Protein AF-A0A060BIN1-F1 (afdb_monomer_lite)

pLDDT: mean 88.39, std 4.63, range [72.0, 95.25]

Sequence (76 aa):
MFDAVVSLSERVRFTKGIFQWVGFDTRWIGYENVERERGESKWSFRALVSYALEGVISFTEAPMRTMVAVGLSMAG

Secondary structure (DSSP, 8-state):
-HHHHHS---SS--HHHHHHHT---------PPPPPSSS--S--HHHHHHHHHHHHHHT-SHHHHHHHHHHHHHH-

InterPro domains:
  IPR050256 Glycosyltransferase 2 [PTHR48090] (2-75)

Structure (mmCIF, N/CA/C/O backbone):
data_AF-A0A060BIN1-F1
#
_entry.id   AF-A0A060BIN1-F1
#
loop_
_atom_site.group_PDB
_atom_site.id
_atom_site.type_symbol
_atom_site.label_atom_id
_atom_site.label_alt_id
_atom_site.label_comp_id
_atom_site.label_asym_id
_atom_site.label_entity_id
_atom_site.label_seq_id
_atom_site.pdbx_PDB_ins_code
_atom_site.Cartn_x
_atom_site.Cartn_y
_atom_site.Cartn_z
_atom_site.occupancy
_atom_site.B_iso_or_equiv
_atom_site.auth_seq_id
_atom_site.auth_comp_id
_atom_site.auth_asym_id
_atom_site.auth_atom_id
_atom_site.pdbx_PDB_model_num
ATOM 1 N N . MET A 1 1 ? -14.216 -8.857 -7.858 1.00 88.12 1 MET A N 1
ATOM 2 C CA . MET A 1 1 ? -13.254 -8.476 -6.801 1.00 88.12 1 MET A CA 1
ATOM 3 C C . MET A 1 1 ? -12.612 -9.694 -6.152 1.00 88.12 1 MET A C 1
ATOM 5 O O . MET A 1 1 ? -11.399 -9.797 -6.221 1.00 88.12 1 MET A O 1
ATOM 9 N N . PHE A 1 2 ? -13.384 -10.607 -5.550 1.00 91.38 2 PHE A N 1
ATOM 10 C CA . PHE A 1 2 ? -12.839 -11.772 -4.836 1.00 91.38 2 PHE A CA 1
ATOM 11 C C . PHE A 1 2 ? -11.867 -12.607 -5.685 1.00 91.38 2 PHE A C 1
ATOM 13 O O . PHE A 1 2 ? -10.699 -12.716 -5.320 1.00 91.38 2 PHE A O 1
ATOM 20 N N . ASP A 1 3 ? -12.308 -13.095 -6.848 1.00 94.56 3 ASP A N 1
ATOM 21 C CA . ASP A 1 3 ? -11.481 -13.971 -7.692 1.00 94.56 3 ASP A CA 1
ATOM 22 C C . ASP A 1 3 ? -10.181 -13.293 -8.137 1.00 94.56 3 ASP A C 1
ATOM 24 O O . ASP A 1 3 ? -9.113 -13.890 -8.054 1.00 94.56 3 ASP A O 1
ATOM 28 N N . ALA A 1 4 ? -10.256 -12.009 -8.501 1.00 92.00 4 ALA A N 1
ATOM 29 C CA . ALA A 1 4 ? -9.096 -11.211 -8.892 1.00 92.00 4 ALA A CA 1
ATOM 30 C C . ALA A 1 4 ? -8.068 -11.060 -7.758 1.00 92.00 4 ALA A C 1
ATOM 32 O O . ALA A 1 4 ? -6.873 -11.068 -8.008 1.00 92.00 4 ALA A O 1
ATOM 33 N N . VAL A 1 5 ? -8.506 -10.933 -6.501 1.00 92.50 5 VAL A N 1
ATOM 34 C CA . VAL A 1 5 ? -7.597 -10.827 -5.344 1.00 92.50 5 VAL A CA 1
ATOM 35 C C . VAL A 1 5 ? -6.991 -12.186 -4.971 1.00 92.50 5 VAL A C 1
ATOM 37 O O . VAL A 1 5 ? -5.882 -12.252 -4.431 1.00 92.50 5 VAL A O 1
ATOM 40 N N . VAL A 1 6 ? -7.715 -13.278 -5.219 1.00 92.06 6 VAL A N 1
ATOM 41 C CA . VAL A 1 6 ? -7.263 -14.645 -4.921 1.00 92.06 6 VAL A CA 1
ATOM 42 C C . VAL A 1 6 ? -6.311 -15.173 -5.996 1.00 92.06 6 VAL A C 1
ATOM 44 O O . VAL A 1 6 ? -5.386 -15.904 -5.659 1.00 92.06 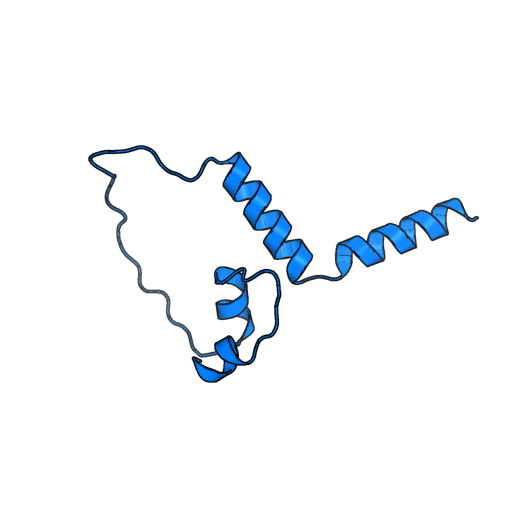6 VAL A O 1
ATOM 47 N N . SER A 1 7 ? -6.465 -14.762 -7.258 1.00 93.25 7 SER A N 1
ATOM 48 C CA . SER A 1 7 ? -5.568 -15.154 -8.356 1.00 93.25 7 SER A CA 1
ATOM 49 C C . SER A 1 7 ? -4.165 -14.536 -8.279 1.00 93.25 7 SER A C 1
ATOM 51 O O . SER A 1 7 ? -3.268 -14.952 -9.006 1.00 93.25 7 SER A O 1
ATOM 53 N N . LEU A 1 8 ? -3.981 -13.526 -7.430 1.00 90.50 8 LEU A N 1
ATOM 54 C CA . LEU A 1 8 ? -2.737 -12.783 -7.244 1.00 90.50 8 LEU A CA 1
ATOM 55 C C . LEU A 1 8 ? -1.715 -13.582 -6.415 1.00 90.50 8 LEU A C 1
ATOM 57 O O . LEU A 1 8 ? -1.979 -13.939 -5.263 1.00 90.50 8 LEU A O 1
ATOM 61 N N . SER A 1 9 ? -0.544 -13.852 -7.003 1.00 89.38 9 SER A N 1
ATOM 62 C CA . SER A 1 9 ? 0.534 -14.681 -6.438 1.00 89.38 9 SER A CA 1
ATOM 63 C C . SER A 1 9 ? 1.594 -13.896 -5.646 1.00 89.38 9 SER A C 1
ATOM 65 O O . SER A 1 9 ? 2.695 -14.395 -5.402 1.00 89.38 9 SER A O 1
ATOM 67 N N . GLU A 1 10 ? 1.306 -12.653 -5.265 1.00 85.19 10 GLU A N 1
ATOM 68 C CA . GLU A 1 10 ? 2.208 -11.761 -4.542 1.00 85.19 10 GLU A CA 1
ATOM 69 C C . GLU A 1 10 ? 2.607 -12.359 -3.192 1.00 85.19 10 GLU A C 1
ATOM 71 O O . GLU A 1 10 ? 1.773 -12.630 -2.323 1.00 85.19 10 GLU A O 1
ATOM 76 N N . ARG A 1 11 ? 3.921 -12.501 -2.990 1.00 81.00 11 ARG A N 1
ATOM 77 C CA . ARG A 1 11 ? 4.501 -12.997 -1.736 1.00 81.00 11 ARG A CA 1
ATOM 78 C C . ARG A 1 11 ? 4.234 -12.045 -0.568 1.00 81.00 11 ARG A C 1
ATOM 80 O O . ARG A 1 11 ? 3.963 -12.497 0.541 1.00 81.00 11 ARG A O 1
ATOM 87 N N . VAL A 1 12 ? 4.308 -10.736 -0.814 1.00 82.31 12 VAL A N 1
ATOM 88 C CA . VAL A 1 12 ? 4.009 -9.693 0.174 1.00 82.31 12 VAL A CA 1
ATOM 89 C C . VAL A 1 12 ? 2.601 -9.173 -0.086 1.00 82.31 12 VAL A C 1
ATOM 91 O O . VAL A 1 12 ? 2.346 -8.443 -1.041 1.00 82.31 12 VAL A O 1
ATOM 94 N N . ARG A 1 13 ? 1.659 -9.555 0.778 1.00 85.25 13 ARG A N 1
ATOM 95 C CA . ARG A 1 13 ? 0.240 -9.206 0.634 1.00 85.25 13 ARG A CA 1
ATOM 96 C C . ARG A 1 13 ? -0.046 -7.846 1.274 1.00 85.25 13 ARG A C 1
ATOM 98 O O . ARG A 1 13 ? -0.703 -7.751 2.309 1.00 85.25 13 ARG A O 1
ATOM 105 N N . PHE A 1 14 ? 0.447 -6.772 0.660 1.00 87.38 14 PHE A N 1
ATOM 106 C CA . PHE A 1 14 ? 0.064 -5.407 1.031 1.00 87.38 14 PHE A CA 1
ATOM 107 C C . PHE A 1 14 ? -1.360 -5.116 0.530 1.00 87.38 14 PHE A C 1
ATOM 109 O O . PHE A 1 14 ? -1.5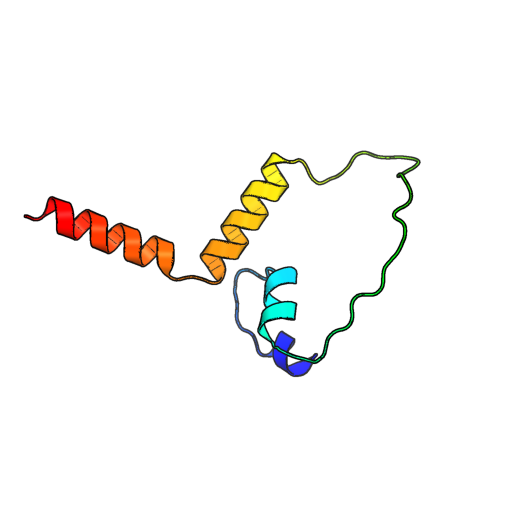88 -4.541 -0.533 1.00 87.38 14 PHE A O 1
ATOM 116 N N . THR A 1 15 ? -2.344 -5.551 1.317 1.00 87.50 15 THR A N 1
ATOM 117 C CA . THR A 1 15 ? -3.769 -5.556 0.959 1.00 87.50 15 THR A CA 1
ATOM 118 C C . THR A 1 15 ? -4.310 -4.182 0.554 1.00 87.50 15 THR A C 1
ATOM 120 O O . THR A 1 15 ? -5.148 -4.097 -0.341 1.00 87.50 15 THR A O 1
ATOM 123 N N . LYS A 1 16 ? -3.806 -3.096 1.161 1.00 87.38 16 LYS A N 1
ATOM 124 C CA . LYS A 1 16 ? -4.202 -1.722 0.807 1.00 87.38 16 LYS A CA 1
ATOM 125 C C . LYS A 1 16 ? -3.880 -1.393 -0.655 1.00 87.38 16 LYS A C 1
ATOM 127 O O . LYS A 1 16 ? -4.694 -0.769 -1.322 1.00 87.38 16 LYS A O 1
ATOM 132 N N . GLY A 1 17 ? -2.723 -1.841 -1.143 1.00 87.81 17 GLY A N 1
ATOM 133 C CA . GLY A 1 17 ? -2.320 -1.679 -2.539 1.00 87.81 17 GLY A CA 1
ATOM 134 C C . GLY A 1 17 ? -3.044 -2.655 -3.453 1.00 87.81 17 GLY A C 1
ATOM 135 O O . GLY A 1 17 ? -3.585 -2.229 -4.463 1.00 87.81 17 GLY A O 1
ATOM 136 N N . ILE A 1 18 ? -3.155 -3.932 -3.062 1.00 90.62 18 ILE A N 1
ATOM 137 C CA . ILE A 1 18 ? -3.856 -4.958 -3.856 1.00 90.62 18 ILE A CA 1
ATOM 138 C C . ILE A 1 18 ? -5.290 -4.529 -4.183 1.00 90.62 18 ILE A C 1
ATOM 140 O O . ILE A 1 18 ? -5.715 -4.634 -5.329 1.00 90.62 18 ILE A O 1
ATOM 144 N N . PHE A 1 19 ? -6.036 -4.014 -3.200 1.00 90.62 19 PHE A N 1
ATOM 145 C CA . PHE A 1 19 ? -7.414 -3.579 -3.429 1.00 90.62 19 PHE A CA 1
ATOM 146 C C . PHE A 1 19 ? -7.530 -2.364 -4.348 1.00 90.62 19 PHE A C 1
ATOM 148 O O . PHE A 1 19 ? -8.496 -2.291 -5.102 1.00 90.62 19 PHE A O 1
ATOM 155 N N . GLN A 1 20 ? -6.557 -1.449 -4.332 1.00 89.12 20 GLN A N 1
ATOM 156 C CA . GLN A 1 20 ? -6.511 -0.362 -5.313 1.00 89.12 20 GLN A CA 1
ATOM 157 C C . GLN A 1 20 ? -6.058 -0.849 -6.697 1.00 89.12 20 GLN A C 1
ATOM 159 O O . GLN A 1 20 ? -6.547 -0.353 -7.706 1.00 89.12 20 GLN A O 1
ATOM 164 N N . TRP A 1 21 ? -5.170 -1.843 -6.755 1.00 87.31 21 TRP A N 1
ATOM 165 C CA . TRP A 1 21 ? -4.589 -2.363 -7.993 1.00 87.31 21 TRP A CA 1
ATOM 166 C C . TRP A 1 21 ? -5.584 -3.146 -8.856 1.00 87.31 21 TRP A C 1
ATOM 168 O O . TRP A 1 21 ? -5.575 -3.021 -10.076 1.00 87.31 21 TRP A O 1
ATOM 178 N N . VAL A 1 22 ? -6.476 -3.933 -8.242 1.00 92.31 22 VAL A N 1
ATOM 179 C CA . VAL A 1 22 ? -7.452 -4.761 -8.981 1.00 92.31 22 VAL A CA 1
ATOM 180 C C . VAL A 1 22 ? -8.527 -3.954 -9.728 1.00 92.31 22 VAL A C 1
ATOM 182 O O . VAL A 1 22 ? -9.239 -4.527 -10.548 1.00 92.31 22 VAL A O 1
ATOM 185 N N . GLY A 1 23 ? -8.661 -2.649 -9.457 1.00 90.62 23 GLY A N 1
ATOM 186 C CA . GLY A 1 23 ? -9.381 -1.707 -10.327 1.00 90.62 23 GLY A CA 1
ATOM 187 C C . GLY A 1 23 ? -10.913 -1.806 -10.359 1.00 90.62 23 GLY A C 1
ATOM 188 O O . GLY A 1 23 ? -11.529 -1.313 -11.299 1.00 90.62 23 GLY A O 1
ATOM 189 N N . PHE A 1 24 ? -11.549 -2.439 -9.370 1.00 92.75 24 PHE A N 1
ATOM 190 C CA . PHE A 1 24 ? -13.016 -2.486 -9.273 1.00 92.75 24 PHE A CA 1
ATOM 191 C C . PHE A 1 24 ? -13.600 -1.148 -8.791 1.00 92.75 24 PHE A C 1
ATOM 193 O O . PHE A 1 24 ? -12.947 -0.411 -8.051 1.00 92.75 24 PHE A O 1
ATOM 200 N N . ASP A 1 25 ? -14.861 -0.872 -9.144 1.00 92.88 25 ASP A N 1
ATOM 201 C CA . ASP A 1 25 ? -15.574 0.312 -8.654 1.00 92.88 25 ASP A CA 1
ATOM 202 C C . ASP A 1 25 ? -15.664 0.286 -7.122 1.00 92.88 25 ASP A C 1
ATOM 204 O O . ASP A 1 25 ? -16.173 -0.663 -6.518 1.00 92.88 25 ASP A O 1
ATOM 208 N N . THR A 1 26 ? -15.094 1.307 -6.486 1.00 91.62 26 THR A N 1
ATOM 209 C CA . THR A 1 26 ? -14.965 1.390 -5.033 1.00 91.62 26 THR A CA 1
ATOM 210 C C . THR A 1 26 ? -15.451 2.740 -4.543 1.00 91.62 26 THR A C 1
ATOM 212 O O . THR A 1 26 ? -15.078 3.789 -5.062 1.00 91.62 26 THR A O 1
ATOM 215 N N . ARG A 1 27 ? -16.247 2.715 -3.474 1.00 92.38 27 ARG A N 1
ATOM 216 C CA . ARG A 1 27 ? -16.727 3.919 -2.800 1.00 92.38 27 ARG A CA 1
ATOM 217 C C . ARG A 1 27 ? -16.155 3.995 -1.396 1.00 92.38 27 ARG A C 1
ATOM 219 O O . ARG A 1 27 ? -16.155 3.010 -0.662 1.00 92.38 27 ARG A O 1
ATOM 226 N N . TRP A 1 28 ? -15.705 5.183 -1.012 1.00 91.62 28 TRP A N 1
ATOM 227 C CA . TRP A 1 28 ? -15.299 5.452 0.359 1.00 91.62 28 TRP A CA 1
ATOM 228 C C . TRP A 1 28 ? -16.520 5.787 1.219 1.00 91.62 28 TRP A C 1
ATOM 230 O O . TRP A 1 28 ? -17.361 6.599 0.826 1.00 91.62 28 TRP A O 1
ATOM 240 N N . ILE A 1 29 ? -16.612 5.158 2.388 1.00 94.44 29 ILE A N 1
ATOM 241 C CA . ILE A 1 29 ? -17.638 5.438 3.392 1.00 94.44 29 ILE A CA 1
ATOM 242 C C . ILE A 1 29 ? -16.924 6.057 4.584 1.00 94.44 29 ILE A C 1
ATOM 244 O O . ILE A 1 29 ? -16.094 5.409 5.221 1.00 94.44 29 ILE A O 1
ATOM 248 N N . GLY A 1 30 ? -17.229 7.324 4.853 1.00 94.00 30 GLY A N 1
ATOM 249 C CA . GLY A 1 30 ? -16.682 8.021 6.004 1.00 94.00 30 GLY A CA 1
ATOM 250 C C . GLY A 1 30 ? -17.259 7.480 7.298 1.00 94.00 30 GLY A C 1
ATOM 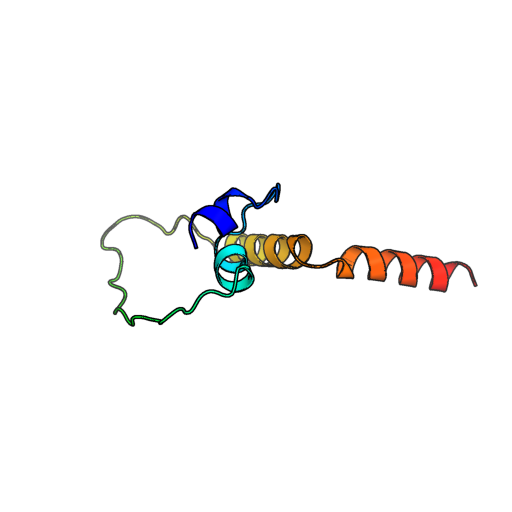251 O O . GLY A 1 30 ? -18.460 7.241 7.402 1.00 94.00 30 GLY A O 1
ATOM 252 N N . TYR A 1 31 ? -16.387 7.299 8.279 1.00 92.62 31 TYR A N 1
ATOM 253 C CA . TYR A 1 31 ? -16.747 6.913 9.631 1.00 92.62 31 TYR A CA 1
ATOM 254 C C . TYR A 1 31 ? -15.894 7.716 10.608 1.00 92.62 31 TYR A C 1
ATOM 256 O O . TYR A 1 31 ? -14.702 7.930 10.369 1.00 92.62 31 TYR A O 1
ATOM 264 N N . GLU A 1 32 ? -16.510 8.174 11.692 1.00 92.25 32 GLU A N 1
ATOM 265 C CA . GLU A 1 32 ? -15.814 8.884 12.755 1.00 92.25 32 GLU A CA 1
ATOM 266 C C . GLU A 1 32 ? -15.099 7.880 13.656 1.00 92.25 32 GLU A C 1
ATOM 268 O O . GLU A 1 32 ? -15.716 6.999 14.251 1.00 92.25 32 GLU A O 1
ATOM 273 N N . ASN A 1 33 ? -13.774 7.983 13.727 1.00 87.25 33 ASN A N 1
ATOM 274 C CA . ASN A 1 33 ? -12.980 7.067 14.529 1.00 87.25 33 ASN A CA 1
ATOM 275 C C . ASN A 1 33 ? -13.126 7.408 16.017 1.00 87.25 33 ASN A C 1
ATOM 277 O O . ASN A 1 33 ? -12.799 8.519 16.426 1.00 87.25 33 ASN A O 1
ATOM 281 N N . VAL A 1 34 ? -13.560 6.441 16.822 1.00 89.50 34 VAL A N 1
ATOM 282 C CA . VAL A 1 34 ? -13.626 6.584 18.280 1.00 89.50 34 VAL A CA 1
ATOM 283 C C . VAL A 1 34 ? -12.259 6.324 18.908 1.00 89.50 34 VAL A C 1
ATOM 285 O O . VAL A 1 34 ? -11.512 5.435 18.482 1.00 89.50 34 VAL A O 1
ATOM 288 N N . GLU A 1 35 ? -11.912 7.103 19.928 1.00 87.06 35 GLU A N 1
ATOM 289 C CA . GLU A 1 35 ? -10.681 6.875 20.675 1.00 87.06 35 GLU A CA 1
ATOM 290 C C . GLU A 1 35 ? -10.768 5.552 21.446 1.00 87.06 35 GLU A C 1
ATOM 292 O O . GLU A 1 35 ? -11.824 5.151 21.940 1.00 87.06 35 GLU A O 1
ATOM 297 N N . ARG A 1 36 ? -9.652 4.820 21.509 1.00 86.25 36 ARG A N 1
ATOM 298 C CA . ARG A 1 36 ? -9.619 3.544 22.224 1.00 86.25 36 ARG A CA 1
ATOM 299 C C . ARG A 1 36 ? -9.661 3.816 23.723 1.00 86.25 36 ARG A C 1
ATOM 301 O O . ARG A 1 36 ? -8.756 4.449 24.247 1.00 86.25 36 ARG A O 1
ATOM 308 N N . GLU A 1 37 ? -10.644 3.254 24.420 1.00 83.75 37 GLU A N 1
ATOM 309 C CA . GLU A 1 37 ? -10.745 3.387 25.882 1.00 83.75 37 GLU A CA 1
ATOM 310 C C . GLU A 1 37 ? -9.632 2.638 26.634 1.00 83.75 37 GLU A C 1
ATOM 312 O O . GLU A 1 37 ? -9.289 2.990 27.763 1.00 83.75 37 GLU A O 1
ATOM 317 N N . ARG A 1 38 ? -9.076 1.570 26.040 1.00 81.31 38 ARG A N 1
ATOM 318 C CA . ARG A 1 38 ? -8.024 0.737 26.644 1.00 81.31 38 ARG A CA 1
ATOM 319 C C . ARG A 1 38 ? -7.066 0.167 25.601 1.00 81.31 38 ARG A C 1
ATOM 321 O O . ARG A 1 38 ? -7.472 -0.209 24.501 1.00 81.31 38 ARG A O 1
ATOM 328 N N . GLY A 1 39 ? -5.814 -0.005 26.025 1.00 82.44 39 GLY A N 1
ATOM 329 C CA . GLY A 1 39 ? -4.744 -0.632 25.252 1.00 82.44 39 GLY A CA 1
ATOM 330 C C . GLY A 1 39 ? -3.956 0.352 24.390 1.00 82.44 39 GLY A C 1
ATOM 331 O O . GLY A 1 39 ? -4.432 1.424 24.033 1.00 82.44 39 GLY A O 1
ATOM 332 N N . GLU A 1 40 ? -2.731 -0.035 24.046 1.00 83.00 40 GLU A N 1
ATOM 333 C CA . GLU A 1 40 ? -1.859 0.757 23.182 1.00 83.00 40 GLU A CA 1
ATOM 334 C C . GLU A 1 40 ? -2.011 0.352 21.713 1.00 83.00 40 GLU A C 1
ATOM 336 O O . GLU A 1 40 ? -2.361 -0.784 21.368 1.00 83.00 40 GLU A O 1
ATOM 341 N N . SER A 1 41 ? -1.728 1.297 20.816 1.00 84.12 41 SER A N 1
ATOM 342 C CA . SER A 1 41 ? -1.640 0.997 19.392 1.00 84.12 41 SER A CA 1
ATOM 343 C C . SER A 1 41 ? -0.522 -0.016 19.145 1.00 84.12 41 SER A C 1
ATOM 345 O O . SER A 1 41 ? 0.639 0.243 19.441 1.00 84.12 41 SER A O 1
ATOM 347 N N . LYS A 1 42 ? -0.849 -1.136 18.492 1.00 82.75 42 LYS A N 1
ATOM 348 C CA . LYS A 1 42 ? 0.163 -2.073 17.968 1.00 82.75 42 LYS A CA 1
ATOM 349 C C . LYS A 1 42 ? 1.040 -1.449 16.874 1.00 82.75 42 LYS A C 1
ATOM 351 O O . LYS A 1 42 ? 2.066 -2.012 16.508 1.00 82.75 42 LYS A O 1
ATOM 356 N N . TRP A 1 43 ? 0.621 -0.307 16.330 1.00 85.94 43 TRP A N 1
ATOM 357 C CA . TRP A 1 43 ? 1.323 0.418 15.282 1.00 85.94 43 TRP A CA 1
ATOM 358 C C . TRP A 1 43 ? 2.089 1.594 15.875 1.00 85.94 43 TRP A C 1
ATOM 360 O O . TRP A 1 43 ? 1.480 2.550 16.359 1.00 85.94 43 TRP A O 1
ATOM 370 N N . SER A 1 44 ? 3.416 1.537 15.780 1.00 90.31 44 SER A N 1
ATOM 371 C CA . SER A 1 44 ? 4.284 2.697 15.968 1.00 90.31 44 SER A CA 1
ATOM 372 C C . SER A 1 44 ? 4.484 3.424 14.638 1.00 90.31 44 SER A C 1
ATOM 374 O O . SER A 1 44 ? 4.392 2.823 13.565 1.00 90.31 44 SER A O 1
ATOM 376 N N . PHE A 1 45 ? 4.808 4.717 14.687 1.00 90.06 45 PHE A N 1
ATOM 377 C CA . PHE A 1 45 ? 5.085 5.501 13.479 1.00 90.06 45 PHE A CA 1
ATOM 378 C C . PHE A 1 45 ? 6.189 4.865 12.616 1.00 90.06 45 PHE A C 1
ATOM 380 O O . PHE A 1 45 ? 6.042 4.744 11.404 1.00 90.06 45 PHE A O 1
ATOM 387 N N . ARG A 1 46 ? 7.262 4.366 13.244 1.00 91.31 46 ARG A N 1
ATOM 388 C CA . ARG A 1 46 ? 8.359 3.681 12.542 1.00 91.31 46 ARG A CA 1
ATOM 38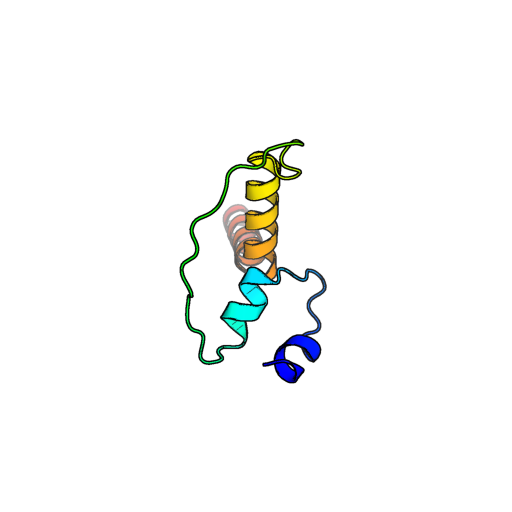9 C C . ARG A 1 46 ? 7.894 2.402 11.844 1.00 91.31 46 ARG A C 1
ATOM 391 O O . ARG A 1 46 ? 8.276 2.170 10.701 1.00 91.31 46 ARG A O 1
ATOM 398 N N . ALA A 1 47 ? 7.046 1.607 12.499 1.00 88.88 47 ALA A N 1
ATOM 399 C CA . ALA A 1 47 ? 6.476 0.404 11.894 1.00 88.88 47 ALA A CA 1
ATOM 400 C C . ALA A 1 47 ? 5.586 0.744 10.687 1.00 88.88 47 ALA A C 1
ATOM 402 O O . ALA A 1 47 ? 5.649 0.063 9.668 1.00 88.88 47 ALA A O 1
ATOM 403 N N . LEU A 1 48 ? 4.810 1.831 10.768 1.00 90.38 48 LEU A N 1
ATOM 404 C CA . LEU A 1 48 ? 3.990 2.312 9.653 1.00 90.38 48 LEU A CA 1
ATOM 405 C C . LEU A 1 48 ? 4.837 2.770 8.459 1.00 90.38 48 LEU A C 1
ATOM 407 O O . LEU A 1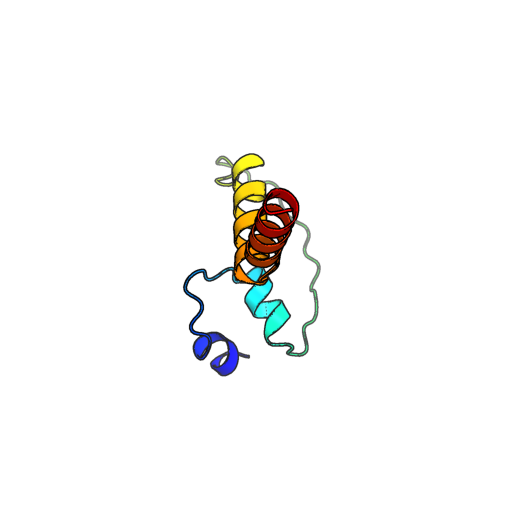 48 ? 4.491 2.460 7.322 1.00 90.38 48 LEU A O 1
ATOM 411 N N . VAL A 1 49 ? 5.951 3.467 8.703 1.00 91.62 49 VAL A N 1
ATOM 412 C CA . VAL A 1 49 ? 6.878 3.888 7.63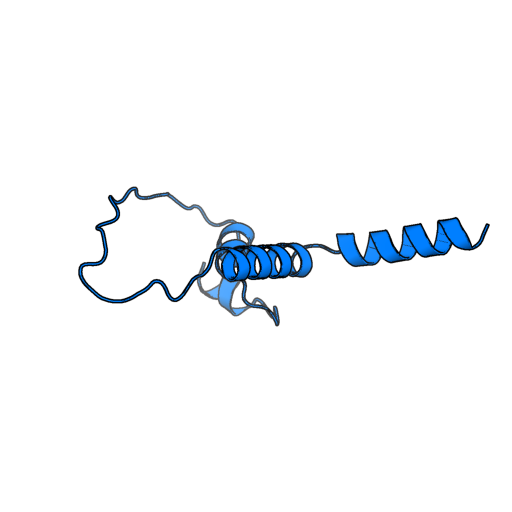8 1.00 91.62 49 VAL A CA 1
ATOM 413 C C . VAL A 1 49 ? 7.533 2.676 6.978 1.00 91.62 49 VAL A C 1
ATOM 415 O O . VAL A 1 49 ? 7.532 2.582 5.753 1.00 91.62 49 VAL A O 1
ATOM 418 N N . SER A 1 50 ? 8.028 1.719 7.769 1.00 89.38 50 SER A N 1
ATOM 419 C CA . SER A 1 50 ? 8.600 0.472 7.242 1.00 89.38 50 SER A CA 1
ATOM 420 C C . SER A 1 50 ? 7.593 -0.287 6.374 1.00 89.38 50 SER A C 1
ATOM 422 O O . SER A 1 50 ? 7.909 -0.683 5.257 1.00 89.38 50 SER A O 1
ATOM 424 N N . TYR A 1 51 ? 6.350 -0.409 6.848 1.00 88.06 51 TYR A N 1
ATOM 425 C CA . TYR A 1 51 ? 5.260 -1.052 6.116 1.00 88.06 51 TYR A CA 1
ATOM 426 C C . TYR A 1 51 ? 4.928 -0.345 4.791 1.00 88.06 51 TYR A C 1
ATOM 428 O O . TYR A 1 51 ? 4.669 -1.000 3.782 1.00 88.06 51 TYR A O 1
ATOM 436 N N . ALA A 1 52 ? 4.956 0.992 4.762 1.00 87.44 52 ALA A N 1
ATOM 437 C CA . ALA A 1 52 ? 4.738 1.752 3.533 1.00 87.44 52 ALA A CA 1
ATOM 438 C C . ALA A 1 52 ? 5.868 1.534 2.512 1.00 87.44 52 ALA A C 1
ATOM 440 O O . ALA A 1 52 ? 5.588 1.358 1.327 1.00 87.44 52 ALA A O 1
ATOM 441 N N . LEU A 1 53 ? 7.126 1.503 2.965 1.00 87.75 53 LEU A N 1
ATOM 442 C CA . LEU A 1 53 ? 8.285 1.246 2.105 1.00 87.75 53 LEU A CA 1
ATOM 443 C C . LEU A 1 53 ? 8.248 -0.164 1.508 1.00 87.75 53 LEU A C 1
ATOM 445 O O . LEU A 1 53 ? 8.440 -0.311 0.303 1.00 87.75 53 LEU A O 1
ATOM 449 N N . GLU A 1 54 ? 7.936 -1.184 2.313 1.00 85.25 54 GLU A N 1
ATOM 450 C CA . GLU A 1 54 ? 7.729 -2.555 1.822 1.00 85.25 54 GLU A CA 1
ATOM 451 C C . GLU A 1 54 ? 6.627 -2.619 0.762 1.00 85.25 54 GLU A C 1
ATOM 453 O O . GLU A 1 54 ? 6.790 -3.290 -0.259 1.00 85.25 54 GLU A O 1
ATOM 458 N N . GLY A 1 55 ? 5.531 -1.883 0.972 1.00 84.19 55 GLY A N 1
ATOM 459 C CA . GLY A 1 55 ? 4.468 -1.720 -0.014 1.00 84.19 55 GLY A CA 1
ATOM 460 C C . GLY A 1 55 ? 5.000 -1.148 -1.326 1.00 84.19 55 GLY A C 1
ATOM 461 O O . GLY A 1 55 ? 4.891 -1.802 -2.356 1.00 84.19 55 GLY A O 1
ATOM 462 N N . VAL A 1 56 ? 5.631 0.030 -1.302 1.00 84.75 56 VAL A N 1
ATOM 463 C CA . VAL A 1 56 ? 6.167 0.679 -2.514 1.00 84.75 56 VAL A CA 1
ATOM 464 C C . VAL A 1 56 ? 7.112 -0.252 -3.268 1.00 84.75 56 VAL A C 1
ATOM 466 O O . VAL A 1 56 ? 6.915 -0.466 -4.459 1.00 84.75 56 VAL A O 1
ATOM 469 N N . ILE A 1 57 ? 8.081 -0.853 -2.572 1.00 85.12 57 ILE A N 1
ATOM 470 C CA . ILE A 1 57 ? 9.067 -1.770 -3.162 1.00 85.12 57 ILE A CA 1
ATOM 471 C C . ILE A 1 57 ? 8.388 -2.987 -3.802 1.00 85.12 57 ILE A C 1
ATOM 473 O O . ILE A 1 57 ? 8.803 -3.422 -4.871 1.00 85.12 57 ILE A O 1
ATOM 477 N N . SER A 1 58 ? 7.328 -3.522 -3.193 1.00 78.56 58 SER A N 1
ATOM 478 C CA . SER A 1 58 ? 6.624 -4.701 -3.717 1.00 78.56 58 SER A CA 1
ATOM 479 C C . SER A 1 58 ? 5.872 -4.430 -5.025 1.00 78.56 58 SER A C 1
ATOM 481 O O . SER A 1 58 ? 5.670 -5.357 -5.804 1.00 78.56 58 SER A O 1
ATOM 483 N N . PHE A 1 59 ? 5.470 -3.180 -5.279 1.00 76.50 59 PHE A N 1
ATOM 484 C CA . PHE A 1 59 ? 4.719 -2.781 -6.479 1.00 76.50 59 PHE A CA 1
ATOM 485 C C . PHE A 1 59 ? 5.568 -2.038 -7.517 1.00 76.50 59 PHE A C 1
ATOM 487 O O . PHE A 1 59 ? 5.029 -1.543 -8.507 1.00 76.50 59 PHE A O 1
ATOM 494 N N . THR A 1 60 ? 6.884 -1.919 -7.318 1.00 81.00 60 THR A N 1
ATOM 495 C CA . THR A 1 60 ? 7.739 -1.172 -8.245 1.00 81.00 60 THR A CA 1
ATOM 496 C C . THR A 1 60 ? 9.110 -1.801 -8.450 1.00 81.00 60 THR A C 1
ATOM 498 O O . THR A 1 60 ? 9.783 -2.232 -7.521 1.00 81.00 60 THR A O 1
ATOM 501 N N . GLU A 1 61 ? 9.582 -1.771 -9.694 1.00 82.81 61 GLU A N 1
ATOM 502 C CA . GLU A 1 61 ? 10.959 -2.129 -10.051 1.00 82.81 61 GLU A CA 1
ATOM 503 C C . GLU A 1 61 ? 11.956 -0.989 -9.780 1.00 82.81 61 GLU A C 1
ATOM 505 O O . GLU A 1 61 ? 13.151 -1.135 -10.052 1.00 82.81 61 GLU A O 1
ATOM 510 N N . ALA A 1 62 ? 11.494 0.166 -9.280 1.00 84.44 62 ALA A N 1
ATOM 511 C CA . ALA A 1 62 ? 12.330 1.353 -9.112 1.00 84.44 62 ALA A CA 1
ATOM 512 C C . ALA A 1 62 ? 13.634 1.095 -8.326 1.00 84.44 62 ALA A C 1
ATOM 514 O O . ALA A 1 62 ? 14.675 1.532 -8.819 1.00 84.44 62 ALA A O 1
ATOM 515 N N . PRO A 1 63 ? 13.649 0.342 -7.200 1.00 84.19 63 PRO A N 1
ATOM 516 C CA . PRO A 1 63 ? 14.883 0.056 -6.466 1.00 84.19 63 PRO A CA 1
ATOM 517 C C . PRO A 1 63 ? 15.913 -0.693 -7.316 1.00 84.19 63 PRO A C 1
ATOM 519 O O . PRO A 1 63 ? 17.095 -0.344 -7.332 1.00 84.19 63 PRO A O 1
ATOM 522 N N . MET A 1 64 ? 15.461 -1.691 -8.080 1.00 87.38 64 MET A N 1
ATOM 523 C CA . MET A 1 64 ? 16.337 -2.459 -8.961 1.00 87.38 64 MET A CA 1
ATOM 524 C C . MET A 1 64 ? 16.916 -1.558 -10.060 1.00 87.38 64 MET A C 1
ATOM 526 O O . MET A 1 64 ? 18.128 -1.545 -10.275 1.00 87.38 64 MET A O 1
ATOM 530 N N . ARG A 1 65 ? 16.075 -0.738 -10.705 1.00 89.12 65 ARG A N 1
ATOM 531 C CA . ARG A 1 65 ? 16.516 0.203 -11.749 1.00 89.12 65 ARG A CA 1
ATOM 532 C C . ARG A 1 65 ? 17.520 1.226 -11.222 1.00 89.12 65 ARG A C 1
ATOM 534 O O . ARG A 1 65 ? 18.495 1.524 -11.908 1.00 89.12 65 ARG A O 1
ATOM 541 N N . THR A 1 66 ? 17.331 1.725 -10.000 1.00 89.50 66 THR A N 1
ATOM 542 C CA . THR A 1 66 ? 18.291 2.644 -9.375 1.00 89.50 66 THR A CA 1
ATOM 543 C C . THR A 1 66 ? 19.650 1.997 -9.126 1.00 89.50 66 THR A C 1
ATOM 545 O O . THR A 1 66 ? 20.666 2.630 -9.398 1.00 89.50 66 THR A O 1
ATOM 548 N N . MET A 1 67 ? 19.700 0.734 -8.687 1.00 93.06 67 MET A N 1
ATOM 549 C CA . MET A 1 67 ? 20.974 0.031 -8.484 1.00 93.06 67 MET A CA 1
ATOM 550 C C . MET A 1 67 ? 21.738 -0.156 -9.799 1.00 93.06 67 MET A C 1
ATOM 552 O O . MET A 1 67 ? 22.944 0.078 -9.845 1.00 93.06 67 MET A O 1
ATOM 556 N N . VAL A 1 68 ? 21.035 -0.518 -10.878 1.00 93.62 68 VAL A N 1
ATOM 557 C CA . VAL A 1 68 ? 21.633 -0.652 -12.216 1.00 93.62 68 VAL A CA 1
ATOM 558 C C . VAL A 1 68 ? 22.191 0.686 -12.706 1.00 93.62 68 VAL A C 1
ATOM 560 O O . VAL A 1 68 ? 23.324 0.737 -13.180 1.00 93.62 68 VAL A O 1
ATOM 563 N N . ALA A 1 69 ? 21.433 1.777 -12.556 1.00 93.56 69 ALA A N 1
ATOM 564 C CA . ALA A 1 69 ? 21.875 3.112 -12.955 1.00 93.56 69 ALA A CA 1
ATOM 565 C C . ALA A 1 69 ? 23.124 3.571 -12.183 1.00 93.56 69 ALA A C 1
ATOM 567 O O . ALA A 1 69 ? 24.059 4.097 -12.786 1.00 93.56 69 ALA A O 1
ATOM 568 N N . VAL A 1 70 ? 23.170 3.323 -10.869 1.00 95.19 70 VAL A N 1
ATOM 569 C CA . VAL A 1 70 ? 24.347 3.624 -10.041 1.00 95.19 70 VAL A CA 1
ATOM 570 C C . VAL A 1 70 ? 25.555 2.804 -10.497 1.00 95.19 70 VAL A C 1
ATOM 572 O O . VAL A 1 70 ? 26.615 3.376 -10.736 1.00 95.19 70 VAL A O 1
ATOM 575 N N . GLY A 1 71 ? 25.399 1.493 -10.693 1.00 94.12 71 GLY A N 1
ATOM 576 C CA . GLY A 1 71 ? 26.485 0.635 -11.174 1.00 94.12 71 GLY A CA 1
ATOM 577 C C . GLY A 1 71 ? 27.045 1.085 -12.526 1.00 94.12 71 GLY A C 1
ATOM 578 O O . GLY A 1 71 ? 28.259 1.132 -12.700 1.00 94.12 71 GLY A O 1
ATOM 579 N N . LEU A 1 72 ? 26.175 1.494 -13.454 1.00 95.25 72 LEU A N 1
ATOM 580 C CA . LEU A 1 72 ? 26.595 2.014 -14.754 1.00 95.25 72 LEU A CA 1
ATOM 581 C C . LEU A 1 72 ? 27.349 3.346 -14.625 1.00 95.25 72 LEU A C 1
ATOM 583 O O . LEU A 1 72 ? 28.344 3.546 -15.312 1.00 95.25 72 LEU A O 1
ATOM 587 N N . SER A 1 73 ? 26.912 4.229 -13.722 1.00 95.06 73 SER A N 1
ATOM 588 C CA . SER A 1 73 ? 27.584 5.513 -13.475 1.00 95.06 73 SER A CA 1
ATOM 589 C C . SER A 1 73 ? 28.984 5.374 -12.871 1.00 95.06 73 SER A C 1
ATOM 591 O O . SER A 1 73 ? 29.805 6.260 -13.060 1.00 95.06 73 SER A O 1
ATOM 593 N N . MET A 1 74 ? 29.259 4.274 -12.163 1.00 93.75 74 MET A N 1
ATOM 594 C CA . MET A 1 74 ? 30.573 3.979 -11.577 1.00 93.75 74 MET A CA 1
ATOM 595 C C . MET A 1 74 ? 31.516 3.228 -12.528 1.00 93.75 74 MET A C 1
ATOM 597 O O . MET A 1 74 ? 32.703 3.118 -12.236 1.00 93.75 74 MET A O 1
ATOM 601 N N . ALA A 1 75 ? 30.988 2.642 -13.606 1.00 88.06 75 ALA A N 1
ATOM 602 C CA . ALA A 1 75 ? 31.756 1.837 -14.556 1.00 88.06 75 ALA A CA 1
ATOM 603 C C . ALA A 1 75 ? 32.404 2.664 -15.684 1.00 88.06 75 ALA A C 1
ATOM 605 O O . ALA A 1 75 ? 33.218 2.118 -16.430 1.00 88.06 75 ALA A O 1
ATOM 606 N N . GLY A 1 76 ? 32.026 3.939 -15.823 1.00 72.00 76 GLY A N 1
ATOM 607 C CA . GLY A 1 76 ? 32.700 4.928 -16.674 1.00 72.00 76 GLY A CA 1
ATOM 608 C C . GLY A 1 76 ? 33.659 5.787 -15.867 1.00 72.00 76 GLY A C 1
ATOM 609 O O . GLY A 1 76 ? 34.678 6.203 -16.457 1.00 72.00 76 GLY A O 1
#

Organism: NCBI:txid189668

Foldseek 3Di:
DVVQLVVDPQPDCPVVVSVVVSPDDDDDDDDDDDDDPDDDDPDDPVNVVVSVVVVVVSPDCVVVVVVVVVVVVVVD

Radius of gyration: 18.24 Å; chains: 1; bounding box: 50×24×43 Å